Protein AF-A0A7S4B1Z7-F1 (afdb_monomer_lite)

Foldseek 3Di:
DDDDDDDDDDDDDDDDDDDDPPPPPDPPPPPPPPPPDDPDDDQDDVSVCVVPPDDDPDVCVVPDDPDDDDDDPDDDPDDDPVRVVVVQFPWFKDKDDQADAPVNVQVRCVVRPADGDPFDDDPNHTGPHTNVVVPPPGIDIDTDTHRDDD

InterPro domains:
  IPR020526 Large ribosomal subunit protein cL38 [PF17257] (40-77)
  IPR020526 Large ribosomal subunit protein cL38 [PTHR36798] (33-91)

Structure (mmCIF, N/CA/C/O backbone):
data_AF-A0A7S4B1Z7-F1
#
_entry.id   AF-A0A7S4B1Z7-F1
#
loop_
_atom_site.group_PDB
_atom_site.id
_atom_site.type_symbol
_atom_site.label_atom_id
_atom_site.label_alt_id
_atom_site.label_comp_id
_atom_site.label_asym_id
_atom_site.label_entity_id
_atom_site.label_seq_id
_atom_site.pdbx_PDB_ins_code
_atom_site.Cartn_x
_atom_site.Cartn_y
_atom_site.Cartn_z
_atom_site.occupancy
_atom_site.B_iso_or_equiv
_atom_site.auth_seq_id
_atom_site.auth_comp_id
_atom_site.auth_asym_id
_atom_site.auth_atom_id
_atom_site.pdbx_PDB_model_num
ATOM 1 N N . MET A 1 1 ? 33.974 -27.931 10.387 1.00 37.69 1 MET A N 1
ATOM 2 C CA . MET A 1 1 ? 34.860 -29.110 10.538 1.00 37.69 1 MET A CA 1
ATOM 3 C C . MET A 1 1 ? 34.990 -29.737 9.157 1.00 37.69 1 MET A C 1
ATOM 5 O O . MET A 1 1 ? 33.953 -29.948 8.561 1.00 37.69 1 MET A O 1
ATOM 9 N N . LEU A 1 2 ? 36.130 -30.006 8.530 1.00 38.16 2 LEU A N 1
ATOM 10 C CA . LEU A 1 2 ? 37.554 -29.862 8.830 1.00 38.16 2 LEU A CA 1
ATOM 11 C C . LEU A 1 2 ? 38.270 -30.170 7.478 1.00 38.16 2 LEU A C 1
ATOM 13 O O . LEU A 1 2 ? 37.943 -31.204 6.918 1.00 38.16 2 LEU A O 1
ATOM 17 N N . ARG A 1 3 ? 39.190 -29.296 7.007 1.00 39.72 3 ARG A N 1
ATOM 18 C CA . ARG A 1 3 ? 40.508 -29.565 6.336 1.00 39.72 3 ARG A CA 1
ATOM 19 C C . ARG A 1 3 ? 40.578 -30.497 5.085 1.00 39.72 3 ARG A C 1
ATOM 21 O O . ARG A 1 3 ? 39.833 -31.447 5.002 1.00 39.72 3 ARG A O 1
ATOM 28 N N . LEU A 1 4 ? 41.434 -30.385 4.054 1.00 42.44 4 LEU A N 1
ATOM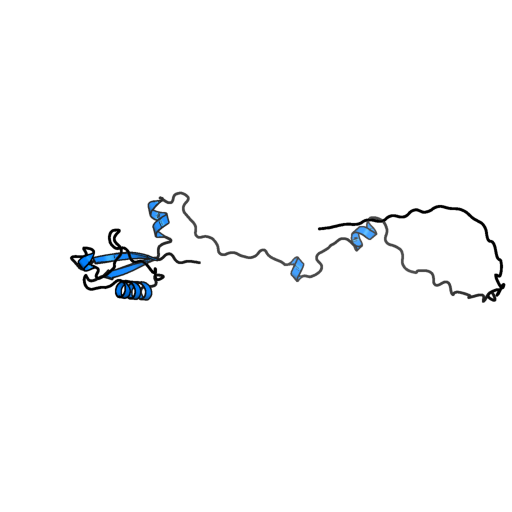 29 C CA . LEU A 1 4 ? 42.780 -29.845 3.722 1.00 42.44 4 LEU A CA 1
ATOM 30 C C . LEU A 1 4 ? 42.814 -29.692 2.169 1.00 42.44 4 LEU A C 1
ATOM 32 O O . LEU A 1 4 ? 42.182 -30.496 1.499 1.00 42.44 4 LEU A O 1
ATOM 36 N N . LEU A 1 5 ? 43.366 -28.681 1.483 1.00 50.53 5 LEU A N 1
ATOM 37 C CA . LEU A 1 5 ? 44.750 -28.186 1.324 1.00 50.53 5 LEU A CA 1
ATOM 38 C C . LEU A 1 5 ? 45.774 -29.223 0.810 1.00 50.53 5 LEU A C 1
ATOM 40 O O . LEU A 1 5 ? 46.320 -29.991 1.595 1.00 50.53 5 LEU A O 1
ATOM 44 N N . SER A 1 6 ? 46.112 -29.182 -0.489 1.00 36.91 6 SER A N 1
ATOM 45 C CA . SER A 1 6 ? 47.430 -29.616 -1.003 1.00 36.91 6 SER A CA 1
ATOM 46 C C . SER A 1 6 ? 47.747 -28.948 -2.349 1.00 36.91 6 SER A C 1
ATOM 48 O O . SER A 1 6 ? 47.234 -29.330 -3.395 1.00 36.91 6 SER A O 1
ATOM 50 N N . ILE A 1 7 ? 48.608 -27.933 -2.303 1.00 50.06 7 ILE A N 1
ATOM 51 C CA . ILE A 1 7 ? 49.372 -27.429 -3.447 1.00 50.06 7 ILE A CA 1
ATOM 52 C C . ILE A 1 7 ? 50.621 -28.308 -3.534 1.00 50.06 7 ILE A C 1
ATOM 54 O O . ILE A 1 7 ? 51.351 -28.405 -2.551 1.00 50.06 7 ILE A O 1
ATOM 58 N N . VAL A 1 8 ? 50.888 -28.919 -4.690 1.00 47.81 8 VAL A N 1
ATOM 59 C CA . VAL A 1 8 ? 52.200 -29.502 -4.999 1.00 47.81 8 VAL A CA 1
ATOM 60 C C . VAL A 1 8 ? 52.696 -28.870 -6.292 1.00 47.81 8 VAL A C 1
ATOM 62 O O . VAL A 1 8 ? 52.291 -29.224 -7.394 1.00 47.81 8 VAL A O 1
ATOM 65 N N . PHE A 1 9 ? 53.557 -27.875 -6.108 1.00 41.12 9 PHE A N 1
ATOM 66 C CA . PHE A 1 9 ? 54.453 -27.330 -7.114 1.00 41.12 9 PHE A CA 1
ATOM 67 C C . PHE A 1 9 ? 55.667 -28.271 -7.155 1.00 41.12 9 PHE A C 1
ATOM 69 O O . PHE A 1 9 ? 56.400 -28.347 -6.171 1.00 41.12 9 PHE A O 1
ATOM 76 N N . VAL A 1 10 ? 55.875 -29.012 -8.247 1.00 56.41 10 VAL A N 1
ATOM 77 C CA . VAL A 1 10 ? 57.129 -29.750 -8.486 1.00 56.41 10 VAL A CA 1
ATOM 78 C C . VAL A 1 10 ? 57.681 -29.376 -9.855 1.00 56.41 10 VAL A C 1
ATOM 80 O O . VAL A 1 10 ? 56.959 -29.223 -10.837 1.00 56.41 10 VAL A O 1
ATOM 83 N N . ALA A 1 11 ? 58.985 -29.142 -9.823 1.00 42.53 11 ALA A N 1
ATOM 84 C CA . ALA A 1 11 ? 59.819 -28.403 -10.741 1.00 42.53 11 ALA A CA 1
ATOM 85 C C . ALA A 1 11 ? 60.063 -29.064 -12.109 1.00 42.53 11 ALA A C 1
ATOM 87 O O . ALA A 1 11 ? 60.231 -30.272 -12.231 1.00 42.53 11 ALA A O 1
ATOM 88 N N . CYS A 1 12 ? 60.150 -28.192 -13.117 1.00 36.47 12 CYS A N 1
ATOM 89 C CA . CYS A 1 12 ? 61.237 -28.069 -14.095 1.00 36.47 12 CYS A CA 1
ATOM 90 C C . CYS A 1 12 ? 62.324 -29.166 -14.085 1.00 36.47 12 CYS A C 1
ATOM 92 O O . CYS A 1 12 ? 63.088 -29.254 -13.128 1.00 36.47 12 CYS A O 1
ATOM 94 N N . ALA A 1 13 ? 62.490 -29.891 -15.196 1.00 42.25 13 ALA A N 1
ATOM 95 C CA . ALA A 1 13 ? 63.636 -29.736 -16.108 1.00 42.25 13 ALA A CA 1
ATOM 96 C C . ALA A 1 13 ? 63.624 -30.815 -17.209 1.00 42.25 13 ALA A C 1
ATOM 98 O O . ALA A 1 13 ? 63.159 -31.933 -17.020 1.00 42.25 13 ALA A O 1
ATOM 99 N N . ALA A 1 14 ? 64.113 -30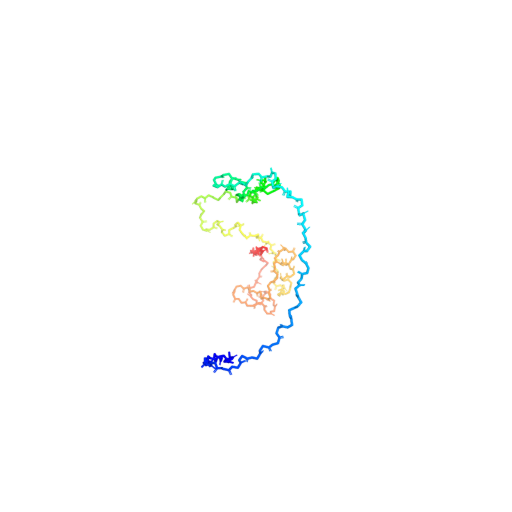.418 -18.380 1.00 50.47 14 ALA A N 1
ATOM 100 C CA . ALA A 1 14 ? 64.067 -31.100 -19.667 1.00 50.47 14 ALA A CA 1
ATOM 101 C C . ALA A 1 14 ? 64.755 -32.481 -19.726 1.00 50.47 14 ALA A C 1
ATOM 103 O O . ALA A 1 14 ? 65.662 -32.759 -18.946 1.00 50.47 14 ALA A O 1
ATOM 104 N N . HIS A 1 15 ? 64.365 -33.303 -20.710 1.00 44.38 15 HIS A N 1
ATOM 105 C CA . HIS A 1 15 ? 65.169 -33.717 -21.882 1.00 44.38 15 HIS A CA 1
ATOM 106 C C . HIS A 1 15 ? 64.523 -34.951 -22.536 1.00 44.38 15 HIS A C 1
ATOM 108 O O . HIS A 1 15 ? 64.442 -36.013 -21.928 1.00 44.38 15 HIS A O 1
ATOM 114 N N . GLY A 1 16 ? 64.079 -34.823 -23.789 1.00 46.94 16 GLY A N 1
ATOM 115 C CA . GLY A 1 16 ? 63.530 -35.954 -24.543 1.00 46.94 16 GLY A CA 1
ATOM 116 C C . GLY A 1 16 ? 62.762 -35.538 -25.791 1.00 46.94 16 GLY A C 1
ATOM 117 O O . GLY A 1 16 ? 61.563 -35.771 -25.893 1.00 46.94 16 GLY A O 1
ATOM 118 N N . LEU A 1 17 ? 63.449 -34.881 -26.724 1.00 51.00 17 LEU A N 1
ATOM 119 C CA . LEU A 1 17 ? 62.957 -34.621 -28.072 1.00 51.00 17 LEU A CA 1
ATOM 120 C C . LEU A 1 17 ? 62.915 -35.955 -28.842 1.00 51.00 17 LEU A C 1
ATOM 122 O O . LEU A 1 17 ? 63.964 -36.484 -29.197 1.00 51.00 17 LEU A O 1
ATOM 126 N N . ALA A 1 18 ? 61.726 -36.490 -29.117 1.00 50.03 18 ALA A N 1
ATOM 127 C CA . ALA A 1 18 ? 61.536 -37.554 -30.102 1.00 50.03 18 ALA A CA 1
ATOM 128 C C . ALA A 1 18 ? 60.540 -37.070 -31.162 1.00 50.03 18 ALA A C 1
ATOM 130 O O . ALA A 1 18 ? 59.325 -37.054 -30.966 1.00 50.03 18 ALA A O 1
ATOM 131 N N . LEU A 1 19 ? 61.104 -36.602 -32.274 1.00 54.47 19 LEU A N 1
ATOM 132 C CA . LEU A 1 19 ? 60.410 -36.241 -33.501 1.00 54.47 19 LEU A CA 1
ATOM 133 C C . LEU A 1 19 ? 59.769 -37.490 -34.115 1.00 54.47 19 LEU A C 1
ATOM 135 O O . LEU A 1 19 ? 60.472 -38.404 -34.532 1.00 54.47 19 LEU A O 1
ATOM 139 N N . ASN A 1 20 ? 58.447 -37.477 -34.253 1.00 55.62 20 ASN A N 1
ATOM 140 C CA . ASN A 1 20 ? 57.800 -38.084 -35.411 1.00 55.62 20 ASN A CA 1
ATOM 141 C C . ASN A 1 20 ? 56.568 -37.254 -35.795 1.00 55.62 20 ASN A C 1
ATOM 143 O O . ASN A 1 20 ? 55.423 -37.675 -35.645 1.00 55.62 20 ASN A O 1
ATOM 147 N N . CYS A 1 21 ? 56.804 -36.017 -36.241 1.00 49.03 21 CYS A N 1
ATOM 148 C CA . CYS A 1 21 ? 55.792 -35.254 -36.957 1.00 49.03 21 CYS A CA 1
ATOM 149 C C . CYS A 1 21 ? 55.786 -35.739 -38.411 1.00 49.03 21 CYS A C 1
ATOM 151 O O . CYS A 1 21 ? 56.515 -35.242 -39.265 1.00 49.03 21 CYS A O 1
ATOM 153 N N . GLY A 1 22 ? 54.963 -36.749 -38.690 1.00 56.22 22 GLY A N 1
ATOM 154 C CA . GLY A 1 22 ? 54.555 -37.033 -40.058 1.00 56.22 22 GLY A CA 1
ATOM 155 C C . GLY A 1 22 ? 53.980 -35.751 -40.656 1.00 56.22 22 GLY A C 1
ATOM 156 O O . GLY A 1 22 ? 52.956 -35.245 -40.197 1.00 56.22 22 GLY A O 1
ATOM 157 N N . VAL A 1 23 ? 54.681 -35.191 -41.637 1.00 56.12 23 VAL A N 1
ATOM 158 C CA . VAL A 1 23 ? 54.260 -34.002 -42.373 1.00 56.12 23 VAL A CA 1
ATOM 159 C C . VAL A 1 23 ? 53.123 -34.417 -43.301 1.00 56.12 23 VAL A C 1
ATOM 161 O O . VAL A 1 23 ? 53.320 -34.669 -44.484 1.00 56.12 23 VAL A O 1
ATOM 164 N N . THR A 1 24 ? 51.904 -34.505 -42.778 1.00 61.88 24 THR A N 1
ATOM 165 C CA . THR A 1 24 ? 50.722 -34.346 -43.624 1.00 61.88 24 THR A CA 1
ATOM 166 C C . THR A 1 24 ? 50.571 -32.853 -43.860 1.00 61.88 24 THR A C 1
ATOM 168 O O . THR A 1 24 ? 49.966 -32.150 -43.051 1.00 61.88 24 THR A O 1
ATOM 171 N N . SER A 1 25 ? 51.175 -32.338 -44.932 1.00 62.25 25 SER A N 1
ATOM 172 C CA . SER A 1 25 ? 50.850 -31.001 -45.423 1.00 62.25 25 SER A CA 1
ATOM 173 C C . SER A 1 25 ? 49.343 -30.966 -45.693 1.00 62.25 25 SER A C 1
ATOM 175 O O . SER A 1 25 ? 48.888 -31.720 -46.558 1.00 62.25 25 SER A O 1
ATOM 177 N N . PRO A 1 26 ? 48.533 -30.146 -44.995 1.00 63.94 26 PRO A N 1
ATOM 178 C CA . PRO A 1 26 ? 47.188 -29.906 -45.480 1.00 63.94 26 PRO A CA 1
ATOM 179 C C . PRO A 1 26 ? 47.352 -29.264 -46.857 1.00 63.94 26 PRO A C 1
ATOM 181 O O . PRO A 1 26 ? 48.010 -28.230 -46.986 1.00 63.94 26 PRO A O 1
ATOM 184 N N . ALA A 1 27 ? 46.806 -29.901 -47.894 1.00 62.75 27 ALA A N 1
ATOM 185 C CA . ALA A 1 27 ? 46.673 -29.265 -49.193 1.00 62.75 27 ALA A CA 1
ATOM 186 C C . ALA A 1 27 ? 46.029 -27.896 -48.950 1.00 62.75 27 ALA A C 1
ATOM 188 O O . ALA A 1 27 ? 44.963 -27.812 -48.332 1.00 62.75 27 ALA A O 1
ATOM 189 N N . ALA A 1 28 ? 46.718 -26.829 -49.355 1.00 62.22 28 ALA A N 1
ATOM 190 C CA . ALA A 1 28 ? 46.224 -25.471 -49.240 1.00 62.22 28 ALA A CA 1
ATOM 191 C C . ALA A 1 28 ? 45.010 -25.331 -50.164 1.00 62.22 28 ALA A C 1
ATOM 193 O O . ALA A 1 28 ? 45.116 -24.903 -51.308 1.00 62.22 28 ALA A O 1
ATOM 194 N N . VAL A 1 29 ? 43.839 -25.742 -49.678 1.00 64.19 29 VAL A N 1
ATOM 195 C CA . VAL A 1 29 ? 42.571 -25.383 -50.292 1.00 64.19 29 VAL A CA 1
ATOM 196 C C . VAL A 1 29 ? 42.482 -23.877 -50.126 1.00 64.19 29 VAL A C 1
ATOM 198 O O . VAL A 1 29 ? 42.256 -23.383 -49.019 1.00 64.19 29 VAL A O 1
ATOM 201 N N . SER A 1 30 ? 42.698 -23.145 -51.217 1.00 62.59 30 SER A N 1
ATOM 202 C CA . SER A 1 30 ? 42.343 -21.737 -51.325 1.00 62.59 30 SER A CA 1
ATOM 203 C C . SER A 1 30 ? 40.840 -21.622 -51.096 1.00 62.59 30 SER A C 1
ATOM 205 O O . SER A 1 30 ? 40.043 -21.623 -52.029 1.00 62.59 30 SER A O 1
ATOM 207 N N . ARG A 1 31 ? 40.426 -21.559 -49.828 1.00 64.69 31 ARG A N 1
ATOM 208 C CA . ARG A 1 31 ? 39.105 -21.075 -49.460 1.00 64.69 31 ARG A CA 1
ATOM 209 C C . ARG A 1 31 ? 39.101 -19.615 -49.878 1.00 64.69 31 ARG A C 1
ATOM 211 O O . ARG A 1 31 ? 39.571 -18.757 -49.137 1.00 64.69 31 ARG A O 1
ATOM 218 N N . THR A 1 32 ? 38.604 -19.335 -51.078 1.00 65.69 32 THR A N 1
ATOM 219 C CA . THR A 1 32 ? 38.150 -18.000 -51.454 1.00 65.69 32 THR A CA 1
ATOM 220 C C . THR A 1 32 ? 36.958 -17.691 -50.556 1.00 65.69 32 THR A C 1
ATOM 222 O O . THR A 1 32 ? 35.805 -17.886 -50.932 1.00 65.69 32 THR A O 1
ATOM 225 N N . ALA A 1 33 ? 37.233 -17.323 -49.305 1.00 69.25 33 ALA A N 1
ATOM 226 C CA . ALA A 1 33 ? 36.214 -16.843 -48.401 1.00 69.25 33 ALA A CA 1
ATOM 227 C C . ALA A 1 33 ? 35.664 -15.571 -49.044 1.00 69.25 33 ALA A C 1
ATOM 229 O O . ALA A 1 33 ? 36.380 -14.579 -49.169 1.00 69.25 33 ALA A O 1
ATOM 230 N N . SER A 1 34 ? 34.418 -15.620 -49.516 1.00 69.69 34 SER A N 1
ATOM 231 C CA . SER A 1 34 ? 33.686 -14.421 -49.901 1.00 69.69 34 SER A CA 1
ATOM 232 C C . SER A 1 34 ? 33.727 -13.480 -48.702 1.00 69.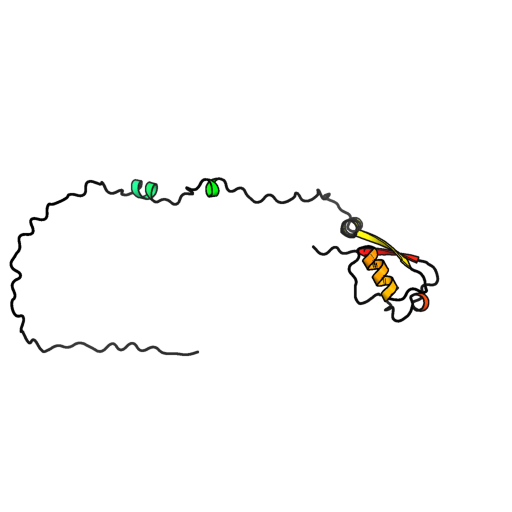69 34 SER A C 1
ATOM 234 O O . SER A 1 34 ? 33.138 -13.780 -47.660 1.00 69.69 34 SER A O 1
ATOM 236 N N . VAL A 1 35 ? 34.490 -12.394 -48.809 1.00 69.69 35 VAL A N 1
ATOM 237 C CA . VAL A 1 35 ? 34.665 -11.432 -47.724 1.00 69.69 35 VAL A CA 1
ATOM 238 C C . VAL A 1 35 ? 33.354 -10.663 -47.581 1.00 69.69 35 VAL A C 1
ATOM 240 O O . VAL A 1 35 ? 33.142 -9.629 -48.208 1.00 69.69 35 VAL A O 1
ATOM 243 N N . THR A 1 36 ? 32.430 -11.190 -46.781 1.00 74.44 36 THR A N 1
ATOM 244 C CA . THR A 1 36 ? 31.224 -10.464 -46.389 1.00 74.44 36 THR A CA 1
ATOM 245 C C . THR A 1 36 ? 31.633 -9.450 -45.329 1.00 74.44 36 THR A C 1
ATOM 247 O O . THR A 1 36 ? 31.798 -9.787 -44.155 1.00 74.44 36 THR A O 1
ATOM 250 N N . MET A 1 37 ? 31.872 -8.213 -45.753 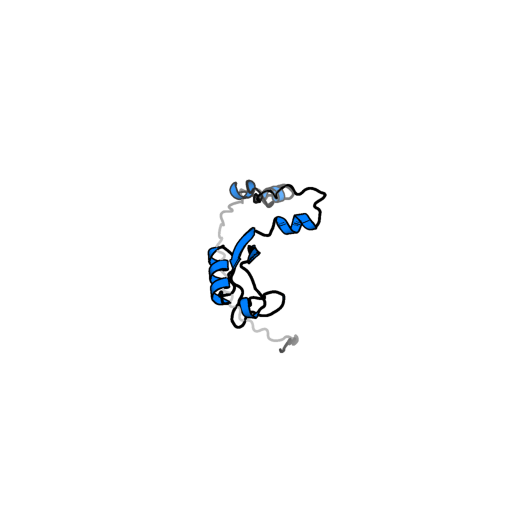1.00 78.50 37 MET A N 1
ATOM 251 C CA . MET A 1 37 ? 32.194 -7.125 -44.835 1.00 78.50 37 MET A CA 1
ATOM 252 C C . MET A 1 37 ? 31.013 -6.860 -43.895 1.00 78.50 37 MET A C 1
ATOM 254 O O . MET A 1 37 ? 29.849 -6.941 -44.285 1.00 78.50 37 MET A O 1
ATOM 258 N N . ALA A 1 38 ? 31.299 -6.519 -42.639 1.00 79.06 38 ALA A N 1
ATOM 259 C CA . ALA A 1 38 ? 30.258 -6.128 -41.698 1.00 79.06 38 ALA A CA 1
ATOM 260 C C . ALA A 1 38 ? 29.608 -4.804 -42.147 1.00 79.06 38 ALA A C 1
ATOM 262 O O . ALA A 1 38 ? 30.260 -3.764 -42.166 1.00 79.06 38 ALA A O 1
ATOM 263 N N . HIS A 1 39 ? 28.311 -4.830 -42.466 1.00 85.50 39 HIS A N 1
ATOM 264 C CA . HIS A 1 39 ? 27.562 -3.644 -42.909 1.00 85.50 39 HIS A CA 1
ATOM 265 C C . HIS A 1 39 ? 27.098 -2.728 -41.757 1.00 85.50 39 HIS A C 1
ATOM 267 O O . HIS A 1 39 ? 26.591 -1.633 -41.997 1.00 85.50 39 HIS A O 1
ATOM 273 N N . HIS A 1 40 ? 27.249 -3.148 -40.496 1.00 87.75 40 HIS A N 1
ATOM 274 C CA . HIS A 1 40 ? 26.774 -2.393 -39.333 1.00 87.75 40 HIS A CA 1
ATOM 275 C C . HIS A 1 40 ? 27.904 -1.658 -38.606 1.00 87.75 40 HIS A C 1
ATOM 277 O O . HIS A 1 40 ? 28.892 -2.254 -38.178 1.00 87.75 40 HIS A O 1
ATOM 283 N N . VAL A 1 41 ? 27.711 -0.355 -38.387 1.00 92.06 41 VAL A N 1
ATOM 284 C CA . VAL A 1 41 ? 28.641 0.487 -37.621 1.00 92.06 41 VAL A CA 1
ATOM 285 C C . VAL A 1 41 ? 28.528 0.192 -36.121 1.00 92.06 41 VAL A C 1
ATOM 287 O O . VAL A 1 41 ? 27.432 0.171 -35.553 1.00 92.06 41 VAL A O 1
ATOM 290 N N . GLN A 1 42 ? 29.666 0.024 -35.443 1.00 93.56 42 GLN A N 1
ATOM 291 C CA . GLN A 1 42 ? 29.702 -0.192 -33.994 1.00 93.56 42 GLN A CA 1
ATOM 292 C C . GLN A 1 42 ? 29.335 1.080 -33.217 1.00 93.56 42 GLN A C 1
ATOM 294 O O . GLN A 1 42 ? 29.863 2.164 -33.464 1.00 93.56 42 GLN A O 1
ATOM 299 N N . LYS A 1 43 ? 28.476 0.950 -32.198 1.00 95.44 43 LYS A N 1
ATOM 300 C CA . LYS A 1 43 ? 28.205 2.042 -31.251 1.00 95.44 43 LYS A CA 1
ATOM 301 C C . LYS A 1 43 ? 29.353 2.133 -30.237 1.00 95.44 43 LYS A C 1
ATOM 303 O O . LYS A 1 43 ? 29.652 1.157 -29.550 1.00 95.44 43 LYS A O 1
ATOM 308 N N . LYS A 1 44 ? 29.974 3.308 -30.123 1.00 95.38 44 LYS A N 1
ATOM 309 C CA . LYS A 1 44 ? 31.050 3.617 -29.162 1.00 95.38 44 LYS A CA 1
ATOM 310 C C . LYS A 1 44 ? 30.668 4.829 -28.303 1.00 95.38 44 LYS A C 1
ATOM 312 O O . LYS A 1 44 ? 29.706 5.532 -28.624 1.00 95.38 44 LYS A O 1
ATOM 317 N N . ALA A 1 45 ? 31.410 5.043 -27.214 1.00 96.44 45 ALA A N 1
ATOM 318 C CA . ALA A 1 45 ? 31.238 6.166 -26.288 1.00 96.44 45 ALA A CA 1
ATOM 319 C C . ALA A 1 45 ? 29.769 6.352 -25.840 1.00 96.44 45 ALA A C 1
ATOM 321 O O . ALA A 1 45 ? 29.055 5.376 -25.586 1.00 96.44 45 ALA A O 1
ATOM 322 N N . THR A 1 46 ? 29.288 7.595 -25.787 1.00 97.00 46 THR A N 1
ATOM 323 C CA . THR A 1 46 ? 27.933 7.976 -25.356 1.00 97.00 46 THR A CA 1
ATOM 324 C C . THR A 1 46 ? 26.829 7.253 -26.125 1.00 97.00 46 THR A C 1
ATOM 326 O O . THR A 1 46 ? 25.821 6.864 -25.537 1.00 97.00 46 THR A O 1
ATOM 329 N N . LYS A 1 47 ? 27.034 6.971 -27.420 1.00 96.62 47 LYS A N 1
ATOM 330 C CA . LYS A 1 47 ? 26.056 6.247 -28.250 1.00 96.62 47 LYS A CA 1
ATOM 331 C C . LYS A 1 47 ? 25.840 4.809 -27.769 1.00 96.62 47 LYS A C 1
ATOM 333 O O . LYS A 1 47 ? 24.733 4.285 -27.894 1.00 96.62 47 LYS A O 1
ATOM 338 N N . LYS A 1 48 ? 26.870 4.165 -27.201 1.00 97.81 48 LYS A N 1
ATOM 339 C CA . LYS A 1 48 ? 26.736 2.845 -26.563 1.00 97.81 48 LYS A CA 1
ATOM 340 C C . LYS A 1 48 ? 25.969 2.963 -25.245 1.00 97.81 48 LYS A C 1
ATOM 342 O O . LYS A 1 48 ? 24.992 2.244 -25.066 1.00 97.81 48 LYS A O 1
ATOM 347 N N . HIS A 1 49 ? 26.346 3.912 -24.384 1.00 97.75 49 HIS A N 1
ATOM 348 C CA . HIS A 1 49 ? 25.674 4.135 -23.097 1.00 97.75 49 HIS A CA 1
ATOM 349 C C . HIS A 1 49 ? 24.185 4.458 -23.260 1.00 97.75 49 HIS A C 1
ATOM 351 O O . HIS A 1 49 ? 23.355 3.905 -22.546 1.00 97.75 49 HIS A O 1
ATOM 357 N N . GLN A 1 50 ? 23.818 5.282 -24.245 1.00 97.31 50 GLN A N 1
ATOM 358 C CA . GLN A 1 50 ? 22.418 5.580 -24.550 1.00 97.31 50 GLN A CA 1
ATOM 359 C C . GLN A 1 50 ? 21.622 4.316 -24.906 1.00 97.31 50 GLN A C 1
ATOM 361 O O . GLN A 1 50 ? 20.463 4.198 -24.512 1.00 97.31 50 GLN A O 1
ATOM 366 N N . ALA A 1 51 ? 22.230 3.391 -25.655 1.00 95.50 51 ALA A N 1
ATOM 367 C CA . ALA A 1 51 ? 21.562 2.188 -26.136 1.00 95.50 51 ALA A CA 1
ATOM 368 C C . ALA A 1 51 ? 21.383 1.123 -25.045 1.00 95.50 51 ALA A C 1
ATOM 370 O O . ALA A 1 51 ? 20.365 0.442 -25.038 1.00 95.50 51 ALA A O 1
ATOM 371 N N . THR A 1 52 ? 22.352 0.972 -24.140 1.00 96.56 52 THR A N 1
ATOM 372 C CA . THR A 1 52 ? 22.357 -0.110 -23.138 1.00 96.56 52 THR A CA 1
ATOM 373 C C . THR A 1 52 ? 21.973 0.344 -21.735 1.00 96.56 52 THR A C 1
ATOM 375 O O . THR A 1 52 ? 22.024 -0.463 -20.810 1.00 96.56 52 THR A O 1
ATOM 378 N N . ARG A 1 53 ? 21.635 1.625 -21.529 1.00 96.62 53 ARG A N 1
ATOM 379 C CA . ARG A 1 53 ? 21.260 2.100 -20.193 1.00 96.62 53 ARG A CA 1
ATOM 380 C C . ARG A 1 53 ? 20.010 1.362 -19.685 1.00 96.62 53 ARG A C 1
ATOM 382 O O . ARG A 1 53 ? 19.059 1.206 -20.456 1.00 96.62 53 ARG A O 1
ATOM 389 N N . PRO A 1 54 ? 19.963 0.968 -18.403 1.00 97.19 54 PRO A N 1
ATOM 390 C CA . PRO A 1 54 ? 18.769 0.381 -17.807 1.00 97.19 54 PRO A CA 1
ATOM 391 C C . PRO A 1 54 ? 17.589 1.356 -17.858 1.00 97.19 54 PRO A C 1
ATOM 393 O O . PRO A 1 54 ? 17.715 2.527 -17.495 1.00 97.19 54 PRO A O 1
ATOM 396 N N . ARG A 1 55 ? 16.434 0.888 -18.339 1.00 95.88 55 ARG A N 1
ATOM 397 C CA . ARG A 1 55 ? 15.186 1.660 -18.396 1.00 95.88 55 ARG A CA 1
ATOM 398 C C . ARG A 1 55 ? 14.016 0.735 -18.107 1.00 95.88 55 ARG A C 1
ATOM 400 O O . ARG A 1 55 ? 14.024 -0.422 -18.519 1.00 95.88 55 ARG A O 1
ATOM 407 N N . LYS A 1 56 ? 12.976 1.273 -17.480 1.00 96.56 56 LYS A N 1
ATOM 408 C CA . LYS A 1 56 ? 11.677 0.606 -17.396 1.00 96.56 56 LYS A CA 1
ATOM 409 C C . LYS A 1 56 ? 11.014 0.703 -18.771 1.00 96.56 56 LYS A C 1
ATOM 411 O O . LYS A 1 56 ? 10.726 1.805 -19.225 1.00 96.56 56 LYS A O 1
ATOM 416 N N . SER A 1 57 ? 10.856 -0.421 -19.467 1.00 95.50 57 SER A N 1
ATOM 417 C CA . SER A 1 57 ? 10.243 -0.473 -20.807 1.00 95.50 57 SER A CA 1
ATOM 418 C C . SER A 1 57 ? 8.775 -0.897 -20.777 1.00 95.50 57 SER A C 1
ATOM 420 O O . SER A 1 57 ? 8.004 -0.528 -21.656 1.00 95.50 57 SER A O 1
ATOM 422 N N . ARG A 1 58 ? 8.376 -1.673 -19.765 1.00 96.50 58 ARG A N 1
ATOM 423 C CA . ARG A 1 58 ? 7.014 -2.198 -19.631 1.00 96.50 58 ARG A CA 1
ATOM 424 C C . ARG A 1 58 ? 6.093 -1.130 -19.021 1.00 96.50 58 ARG A C 1
ATOM 426 O O . ARG A 1 58 ? 6.393 -0.682 -17.913 1.00 96.50 58 ARG A O 1
ATOM 433 N N . PRO A 1 59 ? 4.948 -0.784 -19.646 1.00 96.06 59 PRO A N 1
ATOM 434 C CA . PRO A 1 59 ? 4.009 0.208 -19.108 1.00 96.06 59 PRO A CA 1
ATOM 435 C C . PRO A 1 59 ? 3.546 -0.093 -17.678 1.00 96.06 59 PRO A C 1
ATOM 437 O O . PRO A 1 59 ? 3.418 0.814 -16.866 1.00 96.06 59 PRO A O 1
ATOM 440 N N . SER A 1 60 ? 3.381 -1.373 -17.331 1.00 95.75 60 SER A N 1
ATOM 441 C CA . SER A 1 60 ? 3.014 -1.801 -15.977 1.00 95.75 60 SER A CA 1
ATOM 442 C C . SER A 1 60 ? 4.072 -1.478 -14.920 1.00 95.75 60 SER A C 1
ATOM 444 O O . SER A 1 60 ? 3.718 -1.317 -13.764 1.00 95.75 60 SER A O 1
ATOM 446 N N . ASP A 1 61 ? 5.360 -1.448 -15.289 1.00 96.31 61 ASP A N 1
ATOM 447 C CA . ASP A 1 61 ? 6.462 -1.096 -14.380 1.00 96.31 61 ASP A CA 1
ATOM 448 C C . ASP A 1 61 ? 6.681 0.424 -14.316 1.00 96.31 61 ASP A C 1
ATOM 450 O O . ASP A 1 61 ? 7.113 0.942 -13.292 1.00 96.31 61 ASP A O 1
ATOM 454 N N . ILE A 1 62 ? 6.349 1.141 -15.396 1.00 97.12 62 ILE A N 1
ATOM 455 C CA . ILE A 1 62 ? 6.360 2.611 -15.444 1.00 97.12 62 ILE A CA 1
ATOM 456 C C . ILE A 1 62 ? 5.213 3.186 -14.600 1.00 97.12 62 ILE A C 1
ATOM 458 O O . ILE A 1 62 ? 5.424 4.125 -13.842 1.00 97.12 62 ILE A O 1
ATOM 462 N N . ASN A 1 63 ? 4.022 2.590 -14.688 1.00 96.12 63 ASN A N 1
ATOM 463 C CA . ASN A 1 63 ? 2.799 3.092 -14.056 1.00 96.12 63 ASN A CA 1
ATOM 464 C C . ASN A 1 63 ? 2.540 2.504 -12.654 1.00 96.12 63 ASN A C 1
ATOM 466 O O . ASN A 1 63 ? 1.403 2.537 -12.180 1.00 96.12 63 ASN A O 1
ATOM 470 N N . ARG A 1 64 ? 3.556 1.941 -11.980 1.00 96.12 64 ARG A N 1
ATOM 471 C CA . ARG A 1 64 ? 3.408 1.460 -10.596 1.00 96.12 64 ARG A CA 1
ATOM 472 C C . ARG A 1 64 ? 3.176 2.646 -9.668 1.00 96.12 64 ARG A C 1
ATOM 474 O O . ARG A 1 64 ? 4.027 3.524 -9.560 1.00 96.12 64 ARG A O 1
ATOM 481 N N . LYS A 1 65 ? 2.032 2.649 -8.989 1.00 95.06 65 LYS A N 1
ATOM 482 C CA . LYS A 1 65 ? 1.715 3.602 -7.923 1.00 95.06 65 LYS A CA 1
ATOM 483 C C . LYS A 1 65 ? 2.067 2.986 -6.563 1.00 95.06 65 LYS A C 1
ATOM 485 O O . LYS A 1 65 ? 2.021 1.758 -6.445 1.00 95.06 65 LYS A O 1
ATOM 490 N N . PRO A 1 66 ? 2.417 3.797 -5.552 1.00 95.69 66 PRO A N 1
ATOM 491 C CA . PRO A 1 66 ? 2.523 3.316 -4.180 1.00 95.69 66 PRO A CA 1
ATOM 492 C C . PRO A 1 66 ? 1.208 2.661 -3.719 1.00 95.69 66 PRO A C 1
ATOM 494 O O . PRO A 1 66 ? 0.140 3.056 -4.197 1.00 95.69 66 PRO A O 1
ATOM 497 N N . PRO A 1 67 ? 1.259 1.671 -2.812 1.00 95.25 67 PRO A N 1
ATOM 498 C CA . PRO A 1 67 ? 0.053 1.110 -2.212 1.00 95.25 67 PRO A CA 1
ATOM 499 C C . PRO A 1 67 ? -0.703 2.192 -1.426 1.00 95.25 67 PRO A C 1
ATOM 501 O O . PRO A 1 67 ? -0.097 2.946 -0.665 1.00 95.25 67 PRO A O 1
ATOM 504 N N . GLN A 1 68 ? -2.022 2.267 -1.617 1.00 96.25 68 GLN A N 1
ATOM 505 C CA . GLN A 1 68 ? -2.890 3.180 -0.874 1.00 96.25 68 GLN A CA 1
ATOM 506 C C . GLN A 1 68 ? -3.305 2.516 0.440 1.00 96.25 68 GLN A C 1
ATOM 508 O O . GLN A 1 68 ? -4.034 1.525 0.426 1.00 96.25 68 GLN A O 1
ATOM 513 N N . TYR A 1 69 ? -2.865 3.075 1.564 1.00 94.69 69 TYR A N 1
ATOM 514 C CA . TYR A 1 69 ? -3.319 2.654 2.887 1.00 94.69 69 TYR A CA 1
ATOM 515 C C . TYR A 1 69 ? -4.573 3.435 3.309 1.00 94.69 69 TYR A C 1
ATOM 517 O O . TYR A 1 69 ? -4.770 4.576 2.861 1.00 94.69 69 TYR A O 1
ATOM 525 N N . PRO A 1 70 ? -5.433 2.846 4.160 1.00 91.00 70 PRO A N 1
ATOM 526 C CA . PRO A 1 70 ? -6.504 3.596 4.801 1.00 91.00 70 PRO A CA 1
ATOM 527 C C . PRO A 1 70 ? -5.918 4.785 5.573 1.00 91.00 70 PRO A C 1
ATOM 529 O O . PRO A 1 70 ? -4.823 4.700 6.132 1.00 91.00 70 PRO A O 1
ATOM 532 N N . GLN A 1 71 ? -6.629 5.912 5.559 1.00 90.12 71 GLN A N 1
ATOM 533 C CA . GLN A 1 71 ? -6.234 7.076 6.349 1.00 90.12 71 GLN A CA 1
ATOM 534 C C . GLN A 1 71 ? -6.417 6.738 7.827 1.00 90.12 71 GLN A C 1
ATOM 536 O O . GLN A 1 71 ? -7.435 6.152 8.201 1.00 90.12 71 GLN A O 1
ATOM 541 N N . LEU A 1 72 ? -5.439 7.099 8.656 1.00 87.31 72 LEU A N 1
ATOM 542 C CA . LEU A 1 72 ? -5.634 7.029 10.096 1.00 87.31 72 LEU A CA 1
ATOM 543 C C . LEU A 1 72 ? -6.731 8.033 10.485 1.00 87.31 72 LEU A C 1
ATOM 545 O O . LEU A 1 72 ? -6.823 9.096 9.861 1.00 87.31 72 LEU A O 1
ATOM 549 N N . PRO A 1 73 ? -7.573 7.709 11.479 1.00 85.69 73 PRO A N 1
ATOM 550 C CA . PRO A 1 73 ? -8.505 8.687 12.021 1.00 85.69 73 PRO A CA 1
ATOM 551 C C . PRO A 1 73 ? -7.731 9.894 12.568 1.00 85.69 73 PRO A C 1
ATOM 553 O O . PRO A 1 73 ? -6.620 9.742 13.082 1.00 85.69 73 PRO A O 1
ATOM 556 N N . ASP A 1 74 ? -8.317 11.087 12.453 1.00 84.81 74 ASP A N 1
ATOM 557 C CA . ASP A 1 74 ? -7.720 12.305 13.000 1.00 84.81 74 ASP A CA 1
ATOM 558 C C . ASP A 1 74 ? -7.746 12.232 14.530 1.00 84.81 74 ASP A C 1
ATOM 560 O O . ASP A 1 74 ? -8.814 12.246 15.150 1.00 84.81 74 ASP A O 1
ATOM 564 N N . GLN A 1 75 ? -6.571 12.081 15.139 1.00 78.62 75 GLN A N 1
ATOM 565 C CA . GLN A 1 75 ? -6.438 12.063 16.587 1.00 78.62 75 GLN A CA 1
ATOM 566 C C . GLN A 1 75 ? -6.073 13.471 17.056 1.00 78.62 75 GLN A C 1
ATOM 568 O O . GLN A 1 75 ? -5.070 14.024 16.593 1.00 78.62 75 GLN A O 1
ATOM 573 N N . PRO A 1 76 ? -6.829 14.060 18.000 1.00 85.88 76 PRO A N 1
ATOM 574 C CA . PRO A 1 76 ? -6.493 15.376 18.505 1.00 85.88 76 PRO A CA 1
ATOM 575 C C . PRO A 1 76 ? -5.108 15.344 19.156 1.00 85.88 76 PRO A C 1
ATOM 577 O O . PRO A 1 76 ? -4.752 14.413 19.877 1.00 85.88 76 PRO A O 1
ATOM 580 N N . TRP A 1 77 ? -4.345 16.411 18.935 1.00 81.19 77 TRP A N 1
ATOM 581 C CA . TRP A 1 77 ? -3.009 16.628 19.501 1.00 81.19 77 TRP A CA 1
ATOM 582 C C . TRP A 1 77 ? -2.978 16.597 21.040 1.00 81.19 77 TRP A C 1
ATOM 584 O O . TRP A 1 77 ? -1.909 16.460 21.630 1.00 81.19 77 TRP A O 1
ATOM 594 N N . MET A 1 78 ? -4.145 16.707 21.686 1.00 79.31 78 MET A N 1
ATOM 595 C CA . MET A 1 78 ? -4.318 16.551 23.123 1.00 79.31 78 MET A CA 1
ATOM 596 C C . MET A 1 78 ? -5.454 15.568 23.422 1.00 79.31 78 MET A C 1
ATOM 598 O O . MET A 1 78 ? -6.615 15.949 23.553 1.00 79.31 78 MET A O 1
ATOM 602 N N . THR A 1 79 ? -5.112 14.289 23.550 1.00 72.50 79 THR A N 1
ATOM 603 C CA . THR A 1 79 ? -5.974 13.275 24.167 1.00 72.50 79 THR A CA 1
ATOM 604 C C . THR A 1 79 ? -5.581 13.115 25.635 1.00 72.50 79 THR A C 1
ATOM 606 O O . THR A 1 79 ? -4.458 12.683 25.909 1.00 72.50 79 THR A O 1
ATOM 609 N N . PRO A 1 80 ? -6.465 13.428 26.600 1.00 78.94 80 PRO A N 1
ATOM 610 C CA . PRO A 1 80 ? -6.258 13.017 27.982 1.00 78.94 80 PRO A CA 1
ATOM 611 C C . PRO A 1 80 ? -6.116 11.492 28.041 1.00 78.94 80 PRO A C 1
ATOM 613 O O . PRO A 1 80 ? -6.893 10.783 27.404 1.00 78.94 80 PRO A O 1
ATOM 616 N N . ILE A 1 81 ? -5.159 10.988 28.822 1.00 70.56 81 ILE A N 1
ATOM 617 C CA . ILE A 1 81 ? -4.849 9.546 28.929 1.00 70.56 81 ILE A CA 1
ATOM 618 C C . ILE A 1 81 ? -6.096 8.726 29.322 1.00 70.56 81 ILE A C 1
ATOM 620 O O . ILE A 1 81 ? -6.297 7.621 28.830 1.00 70.56 81 ILE A O 1
ATOM 624 N N . ALA A 1 82 ? -7.010 9.312 30.103 1.00 65.38 82 ALA A N 1
ATOM 625 C CA . ALA A 1 82 ? -8.282 8.689 30.473 1.00 65.38 82 ALA A CA 1
ATOM 626 C C . ALA A 1 82 ? -9.238 8.424 29.286 1.00 65.38 82 ALA A C 1
ATOM 628 O O . ALA A 1 82 ? -10.096 7.553 29.376 1.00 65.38 82 ALA A O 1
ATOM 629 N N . ALA A 1 83 ? -9.121 9.171 28.181 1.00 60.44 83 ALA A N 1
ATOM 630 C CA . ALA A 1 83 ? -9.993 9.039 27.011 1.00 60.44 83 ALA A CA 1
ATOM 631 C C . ALA A 1 83 ? -9.429 8.084 25.941 1.00 60.44 83 ALA A C 1
ATOM 633 O O . ALA A 1 83 ? -10.205 7.503 25.184 1.00 60.44 83 ALA A O 1
ATOM 634 N N . SER A 1 84 ? -8.105 7.881 25.878 1.00 58.22 84 SER A N 1
ATOM 635 C CA . SER A 1 84 ? -7.479 6.959 24.911 1.00 58.22 84 SER A CA 1
ATOM 636 C C . SER A 1 84 ? -7.697 5.480 25.245 1.00 58.22 84 SER A C 1
ATOM 638 O O . SER A 1 84 ? -7.670 4.639 24.351 1.00 58.22 84 SER A O 1
ATOM 640 N N . GLU A 1 85 ? -7.958 5.151 26.511 1.00 59.28 85 GLU A N 1
ATOM 641 C CA . GLU A 1 85 ? -8.314 3.786 26.926 1.00 59.28 85 GLU A CA 1
ATOM 642 C C . GLU A 1 85 ? -9.759 3.414 26.545 1.00 59.28 85 GLU A C 1
ATOM 644 O O . GLU A 1 85 ? -10.088 2.236 26.457 1.00 59.28 85 GLU A O 1
ATOM 649 N N . ALA A 1 86 ? -10.620 4.399 26.259 1.00 55.72 86 ALA A N 1
ATOM 650 C CA . ALA A 1 86 ? -12.027 4.167 25.936 1.00 55.72 86 ALA A CA 1
ATOM 651 C C . ALA A 1 86 ? -12.282 3.833 24.452 1.00 55.72 86 ALA A C 1
ATOM 653 O O . ALA A 1 86 ? -13.292 3.209 24.140 1.00 55.72 86 ALA A O 1
ATOM 654 N N . SER A 1 87 ? -11.396 4.226 23.525 1.00 55.50 87 SER A N 1
ATOM 655 C CA . SER A 1 87 ? -11.603 4.026 22.077 1.00 55.50 87 SER A CA 1
ATOM 656 C C . SER A 1 87 ? -11.160 2.655 21.555 1.00 55.50 87 SER A C 1
ATOM 658 O O . SER A 1 87 ? -11.523 2.283 20.442 1.00 55.50 87 SER A O 1
ATOM 660 N N . SER A 1 88 ? -10.408 1.891 22.350 1.00 52.44 88 SER A N 1
ATOM 661 C CA . SER A 1 88 ? -9.948 0.531 22.022 1.00 52.44 88 SER A CA 1
ATOM 662 C C . SER A 1 88 ? -10.675 -0.565 22.813 1.00 52.44 88 SER A C 1
ATOM 664 O O . SER A 1 88 ? -10.379 -1.746 22.648 1.00 52.44 88 SER A O 1
ATOM 666 N N . GLN A 1 89 ? -11.650 -0.190 23.646 1.00 52.38 89 GLN A N 1
ATOM 667 C CA . GLN A 1 89 ? -12.431 -1.115 24.458 1.00 52.38 89 GLN A CA 1
ATOM 668 C C . GLN A 1 89 ? -13.879 -1.110 23.982 1.00 52.38 89 GLN A C 1
ATOM 670 O O . GLN A 1 89 ? -14.666 -0.227 24.328 1.00 52.38 89 GLN A O 1
ATOM 675 N N . GLN A 1 90 ? -14.264 -2.128 23.215 1.00 54.78 90 GLN A N 1
ATOM 676 C CA . GLN A 1 90 ? -15.679 -2.415 23.024 1.00 54.78 90 GLN A CA 1
ATOM 677 C C . GLN A 1 90 ? -16.216 -2.919 24.368 1.00 54.78 90 GLN A C 1
ATOM 679 O O . GLN A 1 90 ? -15.959 -4.053 24.772 1.00 54.78 90 GLN A O 1
ATOM 684 N N . MET A 1 91 ? -16.872 -2.030 25.120 1.00 52.72 91 MET A N 1
ATOM 685 C CA . MET A 1 91 ? -17.437 -2.367 26.423 1.00 52.72 91 MET A CA 1
ATOM 686 C C . MET A 1 91 ? -18.705 -3.187 26.230 1.00 52.72 91 MET A C 1
ATOM 688 O O . MET A 1 91 ? -19.704 -2.708 25.694 1.00 52.72 91 MET A O 1
ATOM 692 N N . VAL A 1 92 ? -18.663 -4.420 26.708 1.00 67.25 92 VAL A N 1
ATOM 693 C CA . VAL A 1 92 ? -19.778 -5.352 26.670 1.00 67.25 92 VAL A CA 1
ATOM 694 C C . VAL A 1 92 ? -20.437 -5.373 28.049 1.00 67.25 92 VAL A C 1
ATOM 696 O O . VAL A 1 92 ? -19.762 -5.494 29.073 1.00 67.25 92 VAL A O 1
ATOM 699 N N . THR A 1 93 ? -21.758 -5.181 28.083 1.00 70.12 93 THR A N 1
ATOM 700 C CA . THR A 1 93 ? -22.542 -5.102 29.326 1.00 70.12 93 THR A CA 1
ATOM 701 C C . THR A 1 93 ? -23.157 -6.463 29.623 1.00 70.12 93 THR A C 1
ATOM 703 O O . THR A 1 93 ? -23.912 -6.974 28.799 1.00 70.12 93 THR A O 1
ATOM 706 N N . ILE A 1 94 ? -22.850 -7.041 30.787 1.00 77.81 94 ILE A N 1
ATOM 707 C CA . ILE A 1 94 ? -23.361 -8.357 31.200 1.00 77.81 94 ILE A CA 1
ATOM 708 C C . ILE A 1 94 ? -24.015 -8.243 32.575 1.00 77.81 94 ILE A C 1
ATOM 710 O O . ILE A 1 94 ? -23.488 -7.584 33.475 1.00 77.81 94 ILE A O 1
ATOM 714 N N . THR A 1 95 ? -25.162 -8.900 32.729 1.00 79.38 95 THR A N 1
ATOM 715 C CA . THR A 1 95 ? -25.886 -9.055 33.996 1.00 79.38 95 THR A CA 1
ATOM 716 C C . THR A 1 95 ? -25.522 -10.395 34.636 1.00 79.38 95 THR A C 1
ATOM 718 O O . THR A 1 95 ? -25.795 -11.452 34.053 1.00 79.38 95 THR A O 1
ATOM 721 N N . LEU A 1 96 ? -24.905 -10.354 35.819 1.00 81.38 96 LEU A N 1
ATOM 722 C CA . LEU A 1 96 ? -24.504 -11.543 36.577 1.00 81.38 96 LEU A CA 1
ATOM 723 C C . LEU A 1 96 ? -25.375 -11.718 37.821 1.00 81.38 96 LEU A C 1
ATOM 725 O O . LEU A 1 96 ? -25.631 -10.757 38.549 1.00 81.38 96 LEU A O 1
ATOM 729 N N . SER A 1 97 ? -25.801 -12.958 38.048 1.00 80.31 97 SER A N 1
ATOM 730 C CA . SER A 1 97 ? -26.579 -13.400 39.205 1.00 80.31 97 SER A CA 1
ATOM 731 C C . SER A 1 97 ? -25.667 -14.154 40.189 1.00 80.31 97 SER A C 1
ATOM 733 O O . SER A 1 97 ? -24.717 -14.804 39.747 1.00 80.31 97 SER A O 1
ATOM 735 N N . PRO A 1 98 ? -25.916 -14.116 41.514 1.00 76.94 98 PRO A N 1
ATOM 736 C CA . PRO A 1 98 ? -25.087 -14.809 42.514 1.00 76.94 98 PRO A CA 1
ATOM 737 C C . PRO A 1 98 ? -25.005 -16.334 42.343 1.00 76.94 98 PRO A C 1
ATOM 739 O O . PRO A 1 98 ? -24.068 -16.950 42.848 1.00 76.94 98 PRO A O 1
ATOM 742 N N . SER A 1 99 ? -25.947 -16.947 41.623 1.00 79.50 99 SER A N 1
ATOM 743 C CA . SER A 1 99 ? -25.932 -18.379 41.303 1.00 79.50 99 SER A CA 1
ATOM 744 C C . SER A 1 99 ? -25.062 -18.744 40.095 1.00 79.50 99 SER A C 1
ATOM 746 O O . SER A 1 99 ? -24.854 -19.932 39.850 1.00 79.50 99 SER A O 1
ATOM 748 N N . ASP A 1 100 ? -24.563 -17.767 39.332 1.00 80.44 100 ASP A N 1
ATOM 749 C CA . ASP A 1 100 ? -23.767 -18.041 38.137 1.00 80.44 100 ASP A CA 1
ATOM 750 C C . ASP A 1 100 ? -22.400 -18.649 38.520 1.00 80.44 100 ASP A C 1
ATOM 752 O O . ASP A 1 100 ? -21.700 -18.161 39.415 1.00 80.44 100 ASP A O 1
ATOM 756 N N . SER A 1 101 ? -22.012 -19.717 37.818 1.00 82.75 101 SER A N 1
ATOM 757 C CA . SER A 1 101 ? -20.686 -20.342 37.902 1.00 82.75 101 SER A CA 1
ATOM 758 C C . SER A 1 101 ? -19.729 -19.760 36.854 1.00 82.75 101 SER A C 1
ATOM 760 O O . SER A 1 101 ? -20.150 -19.072 35.919 1.00 82.75 101 SER A O 1
ATOM 762 N N . ALA A 1 102 ? -18.430 -20.061 36.969 1.00 79.50 102 ALA A N 1
ATOM 763 C CA . ALA A 1 102 ? -17.410 -19.584 36.027 1.00 79.50 102 ALA A CA 1
ATOM 764 C C . ALA A 1 102 ? -17.745 -19.909 34.554 1.00 79.50 102 ALA A C 1
ATOM 766 O O . ALA A 1 102 ? -17.502 -19.085 33.675 1.00 79.50 102 ALA A O 1
ATOM 767 N N . ASP A 1 103 ? -18.365 -21.060 34.285 1.00 80.94 103 ASP A N 1
ATOM 768 C CA . ASP A 1 103 ? -18.778 -21.462 32.934 1.00 80.94 103 ASP A CA 1
ATOM 769 C C . ASP A 1 103 ? -19.944 -20.622 32.401 1.00 80.94 103 ASP A C 1
ATOM 771 O O . ASP A 1 103 ? -19.895 -20.143 31.270 1.00 80.94 103 ASP A O 1
ATOM 775 N N . SER A 1 104 ? -20.945 -20.334 33.239 1.00 82.19 104 SER A N 1
ATOM 776 C CA . SER A 1 104 ? -22.087 -19.490 32.852 1.00 82.19 104 SER A CA 1
ATOM 777 C C . SER A 1 104 ? -21.657 -18.051 32.548 1.00 82.19 104 SER A C 1
ATOM 779 O O . SER A 1 104 ? -22.177 -17.409 31.634 1.00 82.19 104 SER A O 1
ATOM 781 N N . VAL A 1 105 ? -20.668 -17.537 33.285 1.00 80.50 105 VAL A N 1
ATOM 782 C CA . VAL A 1 105 ? -20.074 -16.216 33.031 1.00 80.50 105 VAL A CA 1
ATOM 783 C C . VAL A 1 105 ? -19.335 -16.203 31.691 1.00 80.50 105 VAL A C 1
ATOM 785 O O . VAL A 1 105 ? -19.483 -15.250 30.926 1.00 80.50 105 VAL A O 1
ATOM 788 N N . ARG A 1 106 ? -18.586 -17.267 31.371 1.00 82.88 106 ARG A N 1
ATOM 789 C CA . ARG A 1 106 ? -17.894 -17.413 30.080 1.00 82.88 106 ARG A CA 1
ATOM 790 C C . ARG A 1 106 ? -18.873 -17.473 28.914 1.00 82.88 106 ARG A C 1
ATOM 792 O O . ARG A 1 106 ? -18.662 -16.777 27.928 1.00 82.88 106 ARG A O 1
ATOM 799 N N . GLU A 1 107 ? -19.954 -18.238 29.026 1.00 83.81 107 GLU A N 1
ATOM 800 C CA . GLU A 1 107 ? -20.978 -18.322 27.976 1.00 83.81 107 GLU A CA 1
ATOM 801 C C . GLU A 1 107 ? -21.662 -16.969 27.735 1.00 83.81 107 GLU A C 1
ATOM 803 O O . GLU A 1 107 ? -21.857 -16.560 26.585 1.00 83.81 107 GLU A O 1
ATOM 808 N N . LYS A 1 108 ? -21.961 -16.218 28.805 1.00 81.56 108 LYS A N 1
ATOM 809 C CA . LYS A 1 108 ? -22.503 -14.853 28.701 1.00 81.56 108 LYS A CA 1
ATOM 810 C C . LYS A 1 108 ? -21.495 -13.884 28.073 1.00 81.56 108 LYS A C 1
ATOM 812 O O . LYS A 1 108 ? -21.884 -13.049 27.261 1.00 81.56 108 LYS A O 1
ATOM 817 N N . LEU A 1 109 ? -20.206 -14.019 28.390 1.00 79.69 109 LEU A N 1
ATOM 818 C CA . LEU A 1 109 ? -19.116 -13.240 27.790 1.00 79.69 109 LEU A CA 1
ATOM 819 C C . LEU A 1 109 ? -18.944 -13.532 26.294 1.00 79.69 109 LEU A C 1
ATOM 821 O O . LEU A 1 109 ? -18.874 -12.598 25.496 1.00 79.69 109 LEU A O 1
ATOM 825 N N . GLN A 1 110 ? -18.938 -14.809 25.910 1.00 80.75 110 GLN A N 1
ATOM 826 C CA . GLN A 1 110 ? -18.846 -15.248 24.515 1.00 80.75 110 GLN A CA 1
ATOM 827 C C . GLN A 1 110 ? -20.053 -14.779 23.699 1.00 80.75 110 GLN A C 1
ATOM 829 O O . GLN A 1 110 ? -19.885 -14.227 22.613 1.00 80.75 110 GLN A O 1
ATOM 834 N N . SER A 1 111 ? -21.265 -14.929 24.246 1.00 74.69 111 SER A N 1
ATOM 835 C CA . SER A 1 111 ? -22.508 -14.472 23.603 1.00 74.69 111 SER A CA 1
ATOM 836 C C . SER A 1 111 ? -22.511 -12.966 23.353 1.00 74.69 111 SER A C 1
ATOM 838 O O . SER A 1 111 ? -23.129 -12.482 22.409 1.00 74.69 111 SER A O 1
ATOM 840 N N . ALA A 1 112 ? -21.804 -12.225 24.200 1.00 70.81 112 ALA A N 1
ATOM 841 C CA . ALA A 1 112 ? -21.729 -10.781 24.144 1.00 70.81 112 ALA A CA 1
ATOM 842 C C . ALA A 1 112 ? -20.481 -10.272 23.375 1.00 70.81 112 ALA A C 1
ATOM 844 O O . ALA A 1 112 ? -20.280 -9.065 23.249 1.00 70.81 112 ALA A O 1
ATOM 845 N N . GLY A 1 113 ? -19.694 -11.183 22.780 1.00 68.12 113 GLY A N 1
ATOM 846 C CA . GLY A 1 113 ? -18.614 -10.878 21.834 1.00 68.12 113 GLY A CA 1
ATOM 847 C C . GLY A 1 113 ? -17.211 -10.787 22.441 1.00 68.12 113 GLY A C 1
ATOM 848 O O . GLY A 1 113 ? -16.293 -10.336 21.759 1.00 68.12 113 GLY A O 1
ATOM 849 N N . ALA A 1 114 ? -17.026 -11.196 23.699 1.00 68.25 114 ALA A N 1
ATOM 850 C CA . ALA A 1 114 ? -15.718 -11.254 24.347 1.00 68.25 114 ALA A CA 1
ATOM 851 C C . ALA A 1 114 ? -14.980 -12.571 24.042 1.00 68.25 114 ALA A C 1
ATOM 853 O O . ALA A 1 114 ? -15.592 -13.637 23.954 1.00 68.25 114 ALA A O 1
ATOM 854 N N . VAL A 1 115 ? -13.649 -12.512 23.931 1.00 65.56 115 VAL A N 1
ATOM 855 C CA . VAL A 1 115 ? -12.796 -13.711 23.850 1.00 65.56 115 VAL A CA 1
ATOM 856 C C . VAL A 1 115 ? -12.758 -14.384 25.222 1.00 65.56 115 VAL A C 1
ATOM 858 O O . VAL A 1 115 ? -12.494 -13.730 26.230 1.00 65.56 115 VAL A O 1
ATOM 861 N N . ALA A 1 116 ? -13.035 -15.687 25.265 1.00 59.00 116 ALA A N 1
ATOM 862 C CA . ALA A 1 116 ? -13.087 -16.443 26.510 1.00 59.00 116 ALA A CA 1
ATOM 863 C C . ALA A 1 116 ? -11.688 -16.641 27.109 1.00 59.00 116 ALA A C 1
ATOM 865 O O . ALA A 1 116 ? -10.819 -17.247 26.485 1.00 59.00 116 ALA A O 1
ATOM 866 N N . THR A 1 117 ? -11.490 -16.151 28.330 1.00 62.81 117 THR A N 1
ATOM 867 C CA . THR A 1 117 ? -10.305 -16.428 29.147 1.00 62.81 117 THR A CA 1
ATOM 868 C C . THR A 1 117 ? -10.548 -17.642 30.043 1.00 62.81 117 THR A C 1
ATOM 870 O O . THR A 1 117 ? -11.649 -17.841 30.566 1.00 62.81 117 THR A O 1
ATOM 873 N N . GLU A 1 118 ? -9.517 -18.470 30.231 1.00 65.38 118 GLU A N 1
ATOM 874 C CA . GLU A 1 118 ? -9.608 -19.689 31.050 1.00 65.38 118 GLU A CA 1
ATOM 875 C C . GLU A 1 118 ? -9.818 -19.378 32.539 1.00 65.38 118 GLU A C 1
ATOM 877 O O . GLU A 1 118 ? -10.475 -20.140 33.244 1.00 65.38 118 GLU A O 1
ATOM 882 N N . GLU A 1 119 ? -9.368 -18.215 33.007 1.00 71.44 119 GLU A N 1
ATOM 883 C CA . GLU A 1 119 ? -9.490 -17.786 34.400 1.00 71.44 119 GLU A CA 1
ATOM 884 C C . GLU A 1 119 ? -10.451 -16.594 34.518 1.00 71.44 119 GLU A C 1
ATOM 886 O O . GLU A 1 119 ? -10.342 -15.605 33.786 1.00 71.44 119 GLU A O 1
ATOM 891 N N . VAL A 1 120 ? -11.412 -16.695 35.443 1.00 71.38 120 VAL A N 1
ATOM 892 C CA . VAL A 1 120 ? -12.372 -15.631 35.769 1.00 71.38 120 VAL A CA 1
ATOM 893 C C . VAL A 1 120 ? -12.113 -15.194 37.207 1.00 71.38 120 VAL A C 1
ATOM 895 O O . VAL A 1 120 ? -12.275 -15.978 38.143 1.00 71.38 120 VAL A O 1
ATOM 898 N N . TYR A 1 121 ? -11.705 -13.938 37.379 1.00 70.56 121 TYR A N 1
ATOM 899 C CA . TYR A 1 121 ? -11.462 -13.331 38.686 1.00 70.56 121 TYR A CA 1
ATOM 900 C C . TYR A 1 121 ? -12.596 -12.368 39.045 1.00 70.56 121 TYR A C 1
ATOM 902 O O . TYR A 1 121 ? -12.940 -11.486 38.258 1.00 70.56 121 TYR A O 1
ATOM 910 N N . PHE A 1 122 ? -13.138 -12.489 40.256 1.00 69.75 122 PHE A N 1
ATOM 911 C CA . PHE A 1 122 ? -14.069 -11.526 40.840 1.00 69.75 122 PHE A CA 1
ATOM 91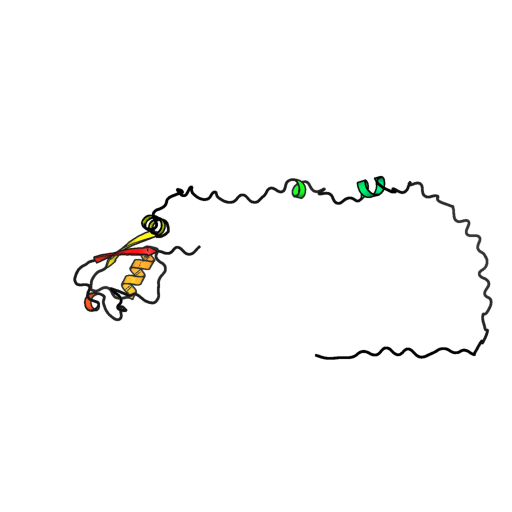2 C C . PHE A 1 122 ? -13.423 -10.909 42.084 1.00 69.75 122 PHE A C 1
ATOM 914 O O . PHE A 1 122 ? -13.022 -11.622 42.998 1.00 69.75 122 PHE A O 1
ATOM 921 N N . SER A 1 123 ? -13.270 -9.581 42.116 1.00 64.94 123 SER A N 1
ATOM 922 C CA . SER A 1 123 ? -12.651 -8.851 43.243 1.00 64.94 123 SER A CA 1
ATOM 923 C C . SER A 1 123 ? -11.277 -9.404 43.678 1.00 64.94 123 SER A C 1
ATOM 925 O O . SER A 1 123 ? -10.987 -9.498 44.868 1.00 64.94 123 SER A O 1
ATOM 927 N N . ASN A 1 124 ? -10.430 -9.772 42.707 1.00 67.75 124 ASN A N 1
ATOM 928 C CA . ASN A 1 124 ? -9.107 -10.395 42.894 1.00 67.75 124 ASN A CA 1
ATOM 929 C C . ASN A 1 124 ? -9.111 -11.811 43.508 1.00 67.75 124 ASN A C 1
ATOM 931 O O . ASN A 1 124 ? -8.058 -12.297 43.919 1.00 67.75 124 ASN A O 1
ATOM 935 N N . GLN A 1 125 ? -10.255 -12.499 43.531 1.00 69.62 125 GLN A N 1
ATOM 936 C CA . GLN A 1 125 ? -10.348 -13.919 43.872 1.00 69.62 125 GLN A CA 1
ATOM 937 C C . GLN A 1 125 ? -10.763 -14.742 42.650 1.00 69.62 125 GLN A C 1
ATOM 939 O O . GLN A 1 125 ? -11.610 -14.317 41.864 1.00 69.62 125 GLN A O 1
ATOM 944 N N . LEU A 1 126 ? -10.139 -15.909 42.474 1.00 72.38 126 LEU A N 1
ATOM 945 C CA . LEU A 1 126 ? -10.497 -16.858 41.421 1.00 72.38 126 LEU A CA 1
ATOM 946 C C . LEU A 1 126 ? -11.875 -17.458 41.727 1.00 72.38 126 LEU A C 1
ATOM 948 O O . LEU A 1 126 ? -12.094 -17.958 42.831 1.00 72.38 126 LEU A O 1
ATOM 952 N N . VAL A 1 127 ? -12.782 -17.443 40.750 1.00 76.12 127 VAL A N 1
ATOM 953 C CA . VAL A 1 127 ? -14.113 -18.048 40.894 1.00 76.12 127 VAL A CA 1
ATOM 954 C C . VAL A 1 127 ? -13.990 -19.565 40.737 1.00 76.12 127 VAL A C 1
ATOM 956 O O . VAL A 1 127 ? -13.845 -20.068 39.625 1.00 76.12 127 VAL A O 1
ATOM 959 N N . THR A 1 128 ? -14.013 -20.298 41.851 1.00 71.62 128 THR A N 1
ATOM 960 C CA . THR A 1 128 ? -13.897 -21.770 41.877 1.00 71.62 128 THR A CA 1
ATOM 961 C C . THR A 1 128 ? -15.242 -22.488 42.015 1.00 71.62 128 THR A C 1
ATOM 963 O O . THR A 1 128 ? -15.370 -23.615 41.544 1.00 71.62 128 THR A O 1
ATOM 966 N N . SER A 1 129 ? -16.244 -21.850 42.627 1.00 73.75 129 SER A N 1
ATOM 967 C CA . SER A 1 129 ? -17.612 -22.368 42.771 1.00 73.75 129 SER A CA 1
ATOM 968 C C . SER A 1 129 ? -18.633 -21.403 42.155 1.00 73.75 129 SER A C 1
ATOM 970 O O . SER A 1 129 ? -18.786 -21.365 40.932 1.00 73.75 129 SER A O 1
ATOM 972 N N . THR A 1 130 ? -19.324 -20.610 42.975 1.00 78.44 130 THR A N 1
ATOM 973 C CA . THR A 1 130 ? -20.359 -19.657 42.551 1.00 78.44 130 THR A CA 1
ATOM 974 C C . THR A 1 130 ? -19.941 -18.225 42.860 1.00 78.44 130 THR A C 1
ATOM 976 O O . THR A 1 130 ? -19.162 -17.976 43.782 1.00 78.44 130 THR A O 1
ATOM 979 N N . LEU A 1 131 ? -20.461 -17.256 42.103 1.00 74.31 131 LEU A N 1
ATOM 980 C CA . LEU A 1 131 ? -20.162 -15.841 42.350 1.00 74.31 131 LEU A CA 1
ATOM 981 C C . LEU A 1 131 ? -20.656 -15.351 43.721 1.00 74.31 131 LEU A C 1
ATOM 983 O O . LEU A 1 131 ? -20.054 -14.436 44.287 1.00 74.31 131 LEU A O 1
ATOM 987 N N . GLY A 1 132 ? -21.705 -15.969 44.274 1.00 72.50 132 GLY A N 1
ATOM 988 C CA . GLY A 1 132 ? -22.181 -15.701 45.631 1.00 72.50 132 GLY A CA 1
ATOM 989 C C . GLY A 1 132 ? -21.119 -15.978 46.699 1.00 72.5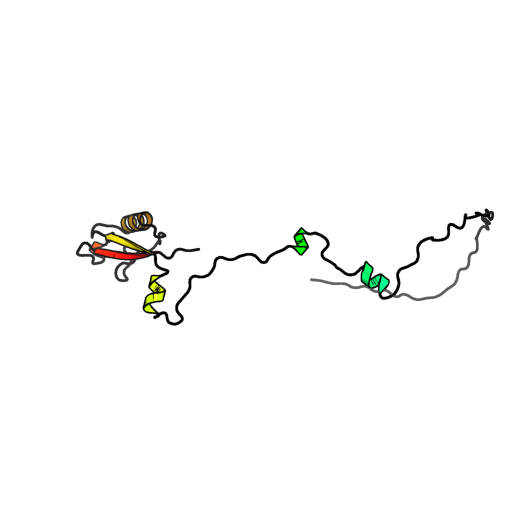0 132 GLY A C 1
ATOM 990 O O . GLY A 1 132 ? -20.910 -15.146 47.582 1.00 72.50 132 GLY A O 1
ATOM 991 N N . ASP A 1 133 ? -20.378 -17.083 46.566 1.00 74.62 133 ASP A N 1
ATOM 992 C CA . ASP A 1 133 ? -19.293 -17.451 47.491 1.00 74.62 133 ASP A CA 1
ATOM 993 C C . ASP A 1 133 ? -18.117 -16.467 47.412 1.00 74.62 133 ASP A C 1
ATOM 995 O O . ASP A 1 133 ? -17.453 -16.183 48.409 1.00 74.62 133 ASP A O 1
ATOM 999 N N . CYS A 1 134 ? -17.897 -15.889 46.229 1.00 66.69 134 CYS A N 1
ATOM 1000 C CA . CYS A 1 134 ? -16.898 -14.849 45.988 1.00 66.69 134 CYS A CA 1
ATOM 1001 C C . CYS A 1 134 ? -17.358 -13.443 46.432 1.00 66.69 134 CYS A C 1
ATOM 1003 O O . CYS A 1 134 ? -16.672 -12.456 46.157 1.00 66.69 134 CYS A O 1
ATOM 1005 N N . GLY A 1 135 ? -18.501 -13.328 47.120 1.00 72.50 135 GLY A N 1
ATOM 1006 C CA . GLY A 1 135 ? -18.977 -12.081 47.724 1.00 72.50 135 GLY A CA 1
ATOM 1007 C C . GLY A 1 135 ? -19.917 -11.244 46.853 1.00 72.50 135 GLY A C 1
ATOM 1008 O O . GLY A 1 135 ? -20.103 -10.058 47.132 1.00 72.50 135 GLY A O 1
ATOM 1009 N N . LEU A 1 136 ? -20.521 -11.820 45.807 1.00 73.94 136 LEU A N 1
ATOM 1010 C CA . LEU A 1 136 ? -21.591 -11.163 45.053 1.00 73.94 136 LEU A CA 1
ATOM 1011 C C . LEU A 1 136 ? -22.933 -11.335 45.793 1.00 73.94 136 LEU A C 1
ATOM 1013 O O . LEU A 1 136 ? -23.546 -12.393 45.723 1.00 73.94 136 LEU A O 1
ATOM 1017 N N . GLN A 1 137 ? -23.385 -10.310 46.524 1.00 69.19 137 GLN A N 1
ATOM 1018 C CA . GLN A 1 137 ? -24.630 -10.382 47.314 1.00 69.19 137 GLN A CA 1
ATOM 1019 C C . GLN A 1 137 ? -25.898 -9.978 46.543 1.00 69.19 137 GLN A C 1
ATOM 1021 O O . GLN A 1 137 ? -26.996 -10.364 46.932 1.00 69.19 137 GLN A O 1
ATOM 1026 N N . GLU A 1 138 ? -25.757 -9.237 45.443 1.00 74.38 138 GLU A N 1
ATOM 1027 C CA . GLU A 1 138 ? -26.863 -8.729 44.622 1.00 74.38 138 GLU A CA 1
ATOM 1028 C C . GLU A 1 138 ? -26.510 -8.820 43.131 1.00 74.38 138 GLU A C 1
ATOM 1030 O O . GLU A 1 138 ? -25.333 -8.909 42.763 1.00 74.38 138 GLU A O 1
ATOM 1035 N N . GLU A 1 139 ? -27.527 -8.785 42.264 1.00 72.44 139 GLU A N 1
ATOM 1036 C CA . GLU A 1 139 ? -27.336 -8.742 40.812 1.00 72.44 139 GLU A CA 1
ATOM 1037 C C . GLU A 1 139 ? -26.520 -7.508 40.424 1.00 72.44 139 GLU A C 1
ATOM 1039 O O . GLU A 1 139 ? -26.873 -6.371 40.748 1.00 72.44 139 GLU A O 1
ATOM 1044 N N . LYS A 1 140 ? -25.406 -7.723 39.719 1.00 77.00 140 LYS A N 1
ATOM 1045 C CA . LYS A 1 140 ? -24.483 -6.642 39.370 1.00 77.00 140 LYS A CA 1
ATOM 1046 C C . LYS A 1 140 ? -24.220 -6.612 37.878 1.00 77.00 140 LYS A C 1
ATOM 1048 O O . LYS A 1 140 ? -23.832 -7.607 37.267 1.00 77.00 140 LYS A O 1
ATOM 1053 N N . THR A 1 141 ? -24.375 -5.421 37.311 1.00 68.81 141 THR A N 1
ATOM 1054 C CA . THR A 1 141 ? -24.005 -5.129 35.928 1.00 68.81 141 THR A CA 1
ATOM 1055 C C . THR A 1 141 ? -22.522 -4.784 35.867 1.00 68.81 141 THR A C 1
ATOM 1057 O O . THR A 1 141 ? -22.086 -3.791 36.455 1.00 68.81 141 THR A O 1
ATOM 1060 N N . ILE A 1 142 ? -21.740 -5.596 35.156 1.00 68.88 142 ILE A N 1
ATOM 1061 C CA . ILE A 1 142 ? -20.298 -5.385 34.982 1.00 68.88 142 ILE A CA 1
ATOM 1062 C C . ILE A 1 142 ? -20.030 -4.992 33.529 1.00 68.88 142 ILE A C 1
ATOM 1064 O O . ILE A 1 142 ? -20.574 -5.587 32.597 1.00 68.88 142 ILE A O 1
ATOM 1068 N N . LYS A 1 143 ? -19.194 -3.965 33.340 1.00 53.50 143 LYS A N 1
ATOM 1069 C CA . LYS A 1 143 ? -18.660 -3.586 32.029 1.00 53.50 143 LYS A CA 1
ATOM 1070 C C . LYS A 1 143 ? -17.368 -4.353 31.809 1.00 53.50 143 LYS A C 1
ATOM 1072 O O . LYS A 1 143 ? -16.424 -4.174 32.577 1.00 53.50 143 LYS A O 1
ATOM 1077 N N . VAL A 1 144 ? -17.333 -5.193 30.782 1.00 64.69 144 VAL A N 1
ATOM 1078 C CA . VAL A 1 144 ? -16.133 -5.948 30.420 1.00 64.69 144 VAL A CA 1
ATOM 1079 C C . VAL A 1 144 ? -15.548 -5.354 29.148 1.00 64.69 144 VAL A C 1
ATOM 1081 O O . VAL A 1 144 ? -16.253 -5.172 28.156 1.00 64.69 144 VAL A O 1
ATOM 1084 N N . ALA A 1 145 ? -14.267 -4.999 29.201 1.00 51.38 145 ALA A N 1
ATOM 1085 C CA . ALA A 1 145 ? -13.530 -4.509 28.048 1.00 51.38 145 ALA A CA 1
ATOM 1086 C C . ALA A 1 145 ? -13.126 -5.695 27.164 1.00 51.38 145 ALA A C 1
ATOM 1088 O O . ALA A 1 145 ? -12.361 -6.558 27.593 1.00 51.38 145 ALA A O 1
ATOM 1089 N N . VAL A 1 146 ? -13.631 -5.739 25.930 1.00 56.44 146 VAL A N 1
ATOM 1090 C CA . VAL A 1 146 ? -13.177 -6.712 24.934 1.00 56.44 146 VAL A CA 1
ATOM 1091 C C . VAL A 1 146 ? -11.972 -6.137 24.206 1.00 56.44 146 VAL A C 1
ATOM 1093 O O . VAL A 1 146 ? -12.088 -5.146 23.486 1.00 56.44 146 VAL A O 1
ATOM 1096 N N . VAL A 1 147 ? -10.813 -6.766 24.392 1.00 52.00 147 VAL A N 1
ATOM 1097 C CA . VAL A 1 147 ? -9.623 -6.500 23.579 1.00 52.00 147 VAL A CA 1
ATOM 1098 C C . VAL A 1 147 ? -9.821 -7.215 22.245 1.00 52.00 147 VAL A C 1
ATOM 1100 O O . VAL A 1 147 ? -9.644 -8.429 22.158 1.00 52.00 147 VAL A O 1
ATOM 1103 N N . SER A 1 148 ? -10.221 -6.485 21.203 1.00 44.31 148 SER A N 1
ATOM 1104 C CA . SER A 1 148 ? -10.222 -7.030 19.844 1.00 44.31 148 SER A CA 1
ATOM 1105 C C . SER A 1 148 ? -8.769 -7.234 19.404 1.00 44.31 148 SER A C 1
ATOM 1107 O O . SER A 1 148 ? -8.048 -6.258 19.187 1.00 44.31 148 SER A O 1
ATOM 1109 N N . GLN A 1 149 ? -8.314 -8.483 19.309 1.00 43.69 149 GLN A N 1
ATOM 1110 C CA . GLN A 1 149 ? -7.045 -8.782 18.644 1.00 43.69 149 GLN A CA 1
ATOM 1111 C C . GLN A 1 149 ? -7.191 -8.557 17.123 1.00 43.69 149 GLN A C 1
ATOM 1113 O O . GLN A 1 149 ? -8.284 -8.784 16.599 1.00 43.69 149 GLN A O 1
ATOM 1118 N N . PRO A 1 150 ? -6.141 -8.060 16.440 1.00 43.38 150 PRO A N 1
ATOM 1119 C CA . PRO A 1 150 ? -6.161 -7.762 15.006 1.00 43.38 150 PRO A CA 1
ATOM 1120 C C . PRO A 1 150 ? -6.299 -9.003 14.116 1.00 43.38 150 PRO A C 1
ATOM 1122 O O . PRO A 1 150 ? -5.832 -10.090 14.527 1.00 43.38 150 PRO A O 1
#

Secondary structure (DSSP, 8-state):
------------------------PPP------------SPPP-HHHHHHHHS----SHHHHTPPPP-PPPPP---S---HHHHTTSS-EEEEEEE-TT-BHHHHHHHHHHTTPPPPS--EETTEE-SSBTTTTT--S-EEEEEEE----

Organism: Chrysotila carterae (NCBI:txid13221)

pLDDT: mean 71.81, std 17.05, range [36.47, 97.81]

Radius of gyration: 44.05 Å; chains: 1; bounding box: 92×55×99 Å

Sequence (150 aa):
MLRLLSIVFVACAAHGLALNCGVTSPAAVSRTASVTMAHHVQKKATKKHQATRPRKSRPSDINRKPPQYPQLPDQPWMTPIAASEASSQQMVTITLSPSDSADSVREKLQSAGAVATEEVYFSNQLVTSTLGDCGLQEEKTIKVAVVSQP